Protein AF-D3HTL8-F1 (afdb_monomer)

Foldseek 3Di:
DDDDDDDDDDDDDDDDDPDPDPPPPDPPQDDCDLVNLVVLLVVLVVCVVVPHDLVVSLVSLVVSLVVNCVNRVPDDSLRSLVSSLVPDPDVVSSVSSVVSNVVVVVVVVPPPPPPPDPPDDDDD

Radius of gyration: 24.04 Å; Cα contacts (8 Å, |Δi|>4): 68; chains: 1; bounding box: 56×76×49 Å

Nearest PDB structures (foldseek):
  5a1v-assembly1_K  TM=4.345E-01  e=2.046E+00  Mus musculus
  3mkr-assembly1_B  TM=4.147E-01  e=2.046E+00  Bos taurus
  5l0w-assembly1_B  TM=4.278E-01  e=2.046E+00  Thermochaetoides thermophila
  6u3v-assembly1_B  TM=4.317E-01  e=2.834E+00  Homo sapiens

pLDDT: mean 74.45, std 19.29, range [37.16, 95.94]

Sequence (124 aa):
MILVCYLTKLGGGNNNSIKPNQEYPEPITIVPHPRTIRKAREQVRLMVIDGFSIPRIRSYLTAWSRWWVRTSQVWSHQTLLIQFIRSCYDPQIAGIGAEILLINLRRMDQPAGMMAQPDWQESV

Solvent-accessible surface area (backbone atoms only — not comparable to full-atom values): 8066 Å² total; per-residue (Å²): 137,83,89,81,88,82,90,82,82,91,73,93,80,92,73,96,68,90,73,81,75,86,71,71,79,73,79,80,68,53,71,84,49,72,69,54,51,52,50,55,51,50,52,52,52,49,39,55,74,73,63,55,53,68,70,59,55,50,49,50,54,51,51,53,42,52,50,48,28,69,66,23,73,77,52,52,64,60,60,5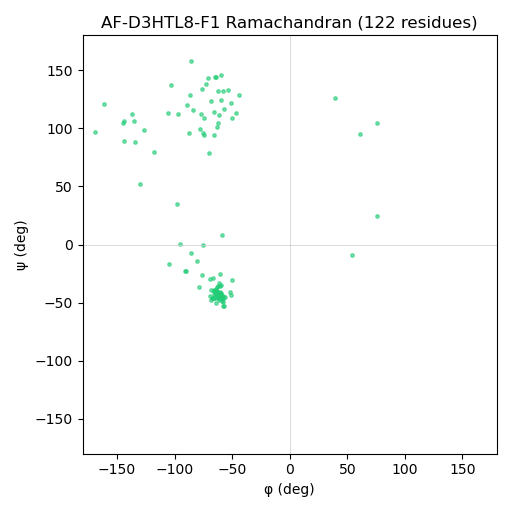5,37,52,53,44,31,74,70,45,90,49,67,69,64,24,46,57,39,49,55,54,46,53,54,55,52,56,60,68,69,51,69,92,73,85,76,72,74,85,85,79,79,84,83,134

Organism: Legionella longbeachae serogroup 1 (strain NSW150) (NCBI:txid661367)

Mean predicted aligned error: 15.04 Å

Structure (mmCIF, N/CA/C/O backbone):
data_AF-D3HTL8-F1
#
_entry.id   AF-D3HTL8-F1
#
loop_
_atom_site.group_PDB
_atom_site.id
_atom_site.type_symbol
_atom_site.label_atom_id
_atom_site.label_alt_id
_atom_site.label_comp_id
_atom_site.label_asym_id
_atom_site.label_entity_id
_atom_site.label_seq_id
_atom_site.pdbx_PDB_ins_code
_atom_site.Cartn_x
_atom_site.Cartn_y
_atom_site.Cartn_z
_atom_site.occupancy
_atom_site.B_iso_or_equiv
_atom_site.auth_seq_id
_atom_site.auth_comp_id
_atom_site.auth_asym_id
_atom_site.auth_atom_id
_atom_site.pdbx_PDB_model_num
ATOM 1 N N . MET A 1 1 ? 20.490 -22.328 7.523 1.00 37.16 1 MET A N 1
ATOM 2 C CA . MET A 1 1 ? 21.945 -22.382 7.759 1.00 37.16 1 MET A CA 1
ATOM 3 C C . MET A 1 1 ? 22.638 -22.686 6.441 1.00 37.16 1 MET A C 1
ATOM 5 O O . MET A 1 1 ? 22.237 -23.631 5.783 1.00 37.16 1 MET A O 1
ATOM 9 N N . ILE A 1 2 ? 23.643 -21.863 6.127 1.00 39.91 2 ILE A N 1
ATOM 10 C CA . ILE A 1 2 ? 24.789 -22.095 5.230 1.00 39.91 2 ILE A CA 1
ATOM 11 C C . ILE A 1 2 ? 24.535 -22.059 3.707 1.00 39.91 2 ILE A C 1
ATOM 13 O O . ILE A 1 2 ? 24.037 -22.987 3.081 1.00 39.91 2 ILE A O 1
ATOM 17 N N . LEU A 1 3 ? 24.987 -20.934 3.148 1.00 43.19 3 LEU A N 1
ATOM 18 C CA . LEU A 1 3 ? 25.491 -20.719 1.794 1.00 43.19 3 LEU A CA 1
ATOM 19 C C . LEU A 1 3 ? 26.693 -21.640 1.518 1.00 43.19 3 LEU A C 1
ATOM 21 O O . LEU A 1 3 ? 27.636 -21.620 2.305 1.00 43.19 3 LEU A O 1
ATOM 25 N N . VAL A 1 4 ? 26.721 -22.344 0.380 1.00 46.25 4 VAL A N 1
ATOM 26 C CA . VAL A 1 4 ? 27.982 -22.832 -0.208 1.00 46.25 4 VAL A CA 1
ATOM 27 C C . VAL A 1 4 ? 27.978 -22.599 -1.717 1.00 46.25 4 VAL A C 1
ATOM 29 O O . VAL A 1 4 ? 27.207 -23.196 -2.465 1.00 46.25 4 VAL A O 1
ATOM 32 N N . CYS A 1 5 ? 28.857 -21.693 -2.135 1.00 49.38 5 CYS A N 1
ATOM 33 C CA . CYS A 1 5 ? 29.264 -21.458 -3.512 1.00 49.38 5 CYS A CA 1
ATOM 34 C C . CYS A 1 5 ? 30.164 -22.598 -4.002 1.00 49.38 5 CYS A C 1
ATOM 36 O O . CYS A 1 5 ? 31.119 -22.935 -3.310 1.00 49.38 5 CYS A O 1
ATOM 38 N N . TYR A 1 6 ? 29.972 -23.060 -5.239 1.00 44.00 6 TYR A N 1
ATOM 39 C CA . TYR A 1 6 ? 31.067 -23.637 -6.026 1.00 44.00 6 TYR A CA 1
ATOM 40 C C . TYR A 1 6 ? 31.044 -23.093 -7.456 1.00 44.00 6 TYR A C 1
ATOM 42 O O . TYR A 1 6 ? 30.441 -23.652 -8.369 1.00 44.00 6 TYR A O 1
ATOM 50 N N . LEU A 1 7 ? 31.737 -21.966 -7.623 1.00 49.97 7 LEU A N 1
ATOM 51 C CA . LEU A 1 7 ? 32.391 -21.597 -8.872 1.00 49.97 7 LEU A CA 1
ATOM 52 C C . LEU A 1 7 ? 33.644 -22.468 -9.007 1.00 49.97 7 LEU A C 1
ATOM 54 O O . LEU A 1 7 ? 34.604 -22.224 -8.285 1.00 49.97 7 LEU A O 1
ATOM 58 N N . THR A 1 8 ? 33.645 -23.425 -9.936 1.00 44.97 8 THR A N 1
ATOM 59 C CA . THR A 1 8 ? 34.868 -23.909 -10.606 1.00 44.97 8 THR A CA 1
ATOM 60 C C . THR A 1 8 ? 34.524 -24.806 -11.798 1.00 44.97 8 THR A C 1
ATOM 62 O O . THR A 1 8 ? 34.361 -26.016 -11.684 1.00 44.97 8 THR A O 1
ATOM 65 N N . LYS A 1 9 ? 34.517 -24.221 -12.998 1.00 46.16 9 LYS A N 1
ATOM 66 C CA . LYS A 1 9 ? 35.141 -24.875 -14.152 1.00 46.16 9 LYS A CA 1
ATOM 67 C C . LYS A 1 9 ? 36.118 -23.892 -14.780 1.00 46.16 9 LYS A C 1
ATOM 69 O O . LYS A 1 9 ? 35.736 -22.990 -15.515 1.00 46.16 9 LYS A O 1
ATOM 74 N N . LEU A 1 10 ? 37.386 -24.082 -14.425 1.00 49.78 10 LEU A N 1
ATOM 75 C CA . LEU A 1 10 ? 38.531 -23.609 -15.188 1.00 49.78 10 LEU A CA 1
ATOM 76 C C . LEU A 1 10 ? 38.529 -24.368 -16.519 1.00 49.78 10 LEU A C 1
ATOM 78 O O . LEU A 1 10 ? 38.688 -25.585 -16.542 1.00 49.78 10 LEU A O 1
ATOM 82 N N . GLY A 1 11 ? 38.312 -23.647 -17.610 1.00 42.62 11 GLY A N 1
ATOM 83 C CA . GLY A 1 11 ? 38.469 -24.149 -18.968 1.00 42.62 11 GLY A CA 1
ATOM 84 C C . GLY A 1 11 ? 39.015 -23.023 -19.827 1.00 42.62 11 GLY A C 1
ATOM 85 O O . GLY A 1 11 ? 38.247 -22.228 -20.358 1.00 42.62 11 GLY A O 1
ATOM 86 N N . GLY A 1 12 ? 40.342 -22.916 -19.892 1.00 49.47 12 GLY A N 1
ATOM 87 C CA . GLY A 1 12 ? 41.023 -22.021 -20.818 1.00 49.47 12 GLY A CA 1
ATOM 88 C C . GLY A 1 12 ? 40.840 -22.517 -22.250 1.00 49.47 12 GLY A C 1
ATOM 89 O O . GLY A 1 12 ? 41.179 -23.656 -22.557 1.00 49.47 12 GLY A O 1
ATOM 90 N N . GLY A 1 13 ? 40.298 -21.654 -23.104 1.00 37.44 13 GLY A N 1
ATOM 91 C CA . GLY A 1 13 ? 40.198 -21.841 -24.546 1.00 37.44 13 GLY A CA 1
ATOM 92 C C . GLY A 1 13 ? 40.373 -20.484 -25.211 1.00 37.44 13 GLY A C 1
ATOM 93 O O . GLY A 1 13 ? 39.512 -19.614 -25.113 1.00 37.44 13 GLY A O 1
ATOM 94 N N . ASN A 1 14 ? 41.544 -20.282 -25.794 1.00 46.66 14 ASN A N 1
ATOM 95 C CA . ASN A 1 14 ? 41.971 -19.100 -26.515 1.00 46.66 14 ASN A CA 1
ATOM 96 C C . ASN A 1 14 ? 41.765 -19.312 -28.014 1.00 46.66 14 ASN A C 1
ATOM 98 O O . ASN A 1 14 ? 42.475 -20.086 -28.649 1.00 46.66 14 ASN A O 1
ATOM 102 N N . ASN A 1 15 ? 40.836 -18.562 -28.596 1.00 44.44 15 ASN A N 1
ATOM 103 C CA . ASN A 1 15 ? 40.776 -18.340 -30.030 1.00 44.44 15 ASN A CA 1
ATOM 104 C C . ASN A 1 15 ? 39.917 -17.108 -30.311 1.00 44.44 15 ASN A C 1
ATOM 106 O O . ASN A 1 15 ? 38.744 -17.036 -29.949 1.00 44.44 15 ASN A O 1
ATOM 110 N N . ASN A 1 16 ? 40.552 -16.133 -30.961 1.00 50.06 16 ASN A N 1
ATOM 111 C CA . ASN A 1 16 ? 39.930 -14.948 -31.526 1.00 50.06 16 ASN A CA 1
ATOM 112 C C . ASN A 1 16 ? 38.685 -15.343 -32.325 1.00 50.06 16 ASN A C 1
ATOM 114 O O . ASN A 1 16 ? 38.782 -15.964 -33.380 1.00 50.06 16 ASN A O 1
ATOM 118 N N . SER A 1 17 ? 37.520 -14.937 -31.840 1.00 42.75 17 SER A N 1
ATOM 119 C CA . SER A 1 17 ? 36.319 -14.854 -32.653 1.00 42.75 17 SER A CA 1
ATOM 120 C C . SER A 1 17 ? 35.663 -13.528 -32.315 1.00 42.75 17 SER A C 1
ATOM 122 O O . SER A 1 17 ? 35.148 -13.329 -31.214 1.00 42.75 17 SER A O 1
ATOM 124 N N . ILE A 1 18 ? 35.786 -12.587 -33.250 1.00 49.62 18 ILE A N 1
ATOM 125 C CA . ILE A 1 18 ? 35.005 -11.356 -33.283 1.00 49.62 18 ILE A CA 1
ATOM 126 C C . ILE A 1 18 ? 33.541 -11.779 -33.140 1.00 49.62 18 ILE A C 1
ATOM 128 O O . ILE A 1 18 ? 32.985 -12.394 -34.047 1.00 49.62 18 ILE A O 1
ATOM 132 N N . LYS A 1 19 ? 32.928 -11.493 -31.989 1.00 44.28 19 LYS A N 1
ATOM 133 C CA . LYS A 1 19 ? 31.476 -11.586 -31.842 1.00 44.28 19 LYS A CA 1
ATOM 134 C C . LYS A 1 19 ? 30.885 -10.271 -32.354 1.00 44.28 19 LYS A C 1
ATOM 136 O O . LYS A 1 19 ? 31.186 -9.233 -31.763 1.00 44.28 19 LYS A O 1
ATOM 141 N N . PRO A 1 20 ? 30.092 -10.269 -33.437 1.00 48.97 20 PRO A N 1
ATOM 142 C CA . PRO A 1 20 ? 29.314 -9.096 -33.797 1.00 48.97 20 PRO A CA 1
ATOM 143 C C . PRO A 1 20 ? 28.178 -8.925 -32.778 1.00 48.97 20 PRO A C 1
ATOM 145 O O . PRO A 1 20 ? 27.609 -9.909 -32.312 1.00 48.97 20 PRO A O 1
ATOM 148 N N . ASN A 1 21 ? 27.868 -7.668 -32.461 1.00 43.84 21 ASN A N 1
ATOM 149 C CA . ASN A 1 21 ? 26.789 -7.211 -31.583 1.00 43.84 21 ASN A CA 1
ATOM 150 C C . ASN A 1 21 ? 26.857 -7.677 -30.125 1.00 43.84 21 ASN A C 1
ATOM 152 O O . ASN A 1 21 ? 26.308 -8.699 -29.722 1.00 43.84 21 ASN A O 1
ATOM 156 N N . GLN A 1 22 ? 27.439 -6.813 -29.294 1.00 46.75 22 GLN A N 1
ATOM 157 C CA . GLN A 1 22 ? 27.098 -6.743 -27.881 1.00 46.75 22 GLN A CA 1
ATOM 158 C C . GLN A 1 22 ? 25.681 -6.155 -27.770 1.00 46.75 22 GLN A C 1
ATOM 160 O O . GLN A 1 22 ? 25.494 -4.963 -27.544 1.00 46.75 22 GLN A O 1
ATOM 165 N N . GLU A 1 23 ? 24.685 -6.998 -28.025 1.00 53.88 23 GLU A N 1
ATOM 166 C CA . GLU A 1 23 ? 23.287 -6.738 -27.704 1.00 53.88 23 GLU A CA 1
ATOM 167 C C . GLU A 1 23 ? 23.226 -6.587 -26.179 1.00 53.88 23 GLU A C 1
ATOM 169 O O . GLU A 1 23 ? 23.552 -7.516 -25.432 1.00 53.88 23 GLU A O 1
ATOM 174 N N . TYR A 1 24 ? 22.956 -5.371 -25.699 1.00 59.06 24 TYR A N 1
ATOM 175 C CA . TYR A 1 24 ? 22.747 -5.135 -24.274 1.00 59.06 24 TYR A CA 1
ATOM 176 C C . TYR A 1 24 ? 21.662 -6.110 -23.803 1.00 59.06 24 TYR A C 1
ATOM 178 O O . TYR A 1 24 ? 20.648 -6.226 -24.491 1.00 59.06 24 TYR A O 1
ATOM 186 N N . PRO A 1 25 ? 21.841 -6.831 -22.679 1.00 59.47 25 PRO A N 1
ATOM 187 C CA . PRO A 1 25 ? 20.775 -7.679 -22.177 1.00 59.47 25 PRO A CA 1
ATOM 188 C C . PRO A 1 25 ? 19.550 -6.796 -21.956 1.00 59.47 25 PRO A C 1
ATOM 190 O O . PRO A 1 25 ? 19.602 -5.856 -21.158 1.00 59.47 25 PRO A O 1
ATOM 193 N N . GLU A 1 26 ? 18.487 -7.085 -22.707 1.00 62.00 26 GLU A N 1
ATOM 194 C CA . GLU A 1 26 ? 17.184 -6.447 -22.558 1.00 62.00 26 GLU A CA 1
ATOM 195 C C . GLU A 1 26 ? 16.847 -6.364 -21.061 1.00 62.00 26 GLU A C 1
ATOM 197 O O . GLU A 1 26 ? 16.982 -7.373 -20.350 1.00 62.00 26 GLU A O 1
ATOM 202 N N . PRO A 1 27 ? 16.468 -5.182 -20.542 1.00 64.19 27 PRO A N 1
ATOM 203 C CA . PRO A 1 27 ? 16.168 -5.015 -19.131 1.00 64.19 27 PRO A CA 1
ATOM 204 C C . PRO A 1 27 ? 15.167 -6.078 -18.675 1.00 64.19 27 PRO A C 1
ATOM 206 O O . PRO A 1 27 ? 14.056 -6.176 -19.204 1.00 64.19 27 PRO A O 1
ATOM 209 N N . ILE A 1 28 ? 15.555 -6.887 -17.682 1.00 64.69 28 ILE A N 1
ATOM 210 C CA . ILE A 1 28 ? 14.683 -7.926 -17.131 1.00 64.69 28 ILE A CA 1
ATOM 211 C C . ILE A 1 28 ? 13.477 -7.231 -16.500 1.00 64.69 28 ILE A C 1
ATOM 213 O O . ILE A 1 28 ? 13.534 -6.708 -15.386 1.00 64.69 28 ILE A O 1
ATOM 217 N N . THR A 1 29 ? 12.369 -7.234 -17.230 1.00 65.75 29 THR A N 1
ATOM 218 C CA . THR A 1 29 ? 11.109 -6.661 -16.776 1.00 65.75 29 THR A CA 1
ATOM 219 C C . THR A 1 29 ? 10.492 -7.608 -15.752 1.00 65.75 29 THR A C 1
ATOM 221 O O . THR A 1 29 ? 9.828 -8.588 -16.093 1.00 65.75 29 THR A O 1
ATOM 224 N N . ILE A 1 30 ? 10.722 -7.340 -14.465 1.00 70.19 30 ILE A N 1
ATOM 225 C CA . ILE A 1 30 ? 10.105 -8.114 -13.384 1.00 70.19 30 ILE A CA 1
ATOM 226 C C . ILE A 1 30 ? 8.658 -7.646 -13.231 1.00 70.19 30 ILE A C 1
ATOM 228 O O . ILE A 1 30 ? 8.370 -6.632 -12.595 1.00 70.19 30 ILE A O 1
ATOM 232 N N . VAL A 1 31 ? 7.726 -8.401 -13.806 1.00 70.25 31 VAL A N 1
ATOM 233 C CA . VAL A 1 31 ? 6.291 -8.138 -13.664 1.00 70.25 31 VAL A CA 1
ATOM 234 C C . VAL A 1 31 ? 5.820 -8.589 -12.272 1.00 70.25 31 VAL A C 1
ATOM 236 O O . VAL A 1 31 ? 6.148 -9.702 -11.847 1.00 70.25 31 VAL A O 1
ATOM 239 N N . PRO A 1 32 ? 5.025 -7.782 -11.540 1.00 68.94 32 PRO A N 1
ATOM 240 C CA . PRO A 1 32 ? 4.423 -8.214 -10.288 1.00 68.94 32 PRO A CA 1
ATOM 241 C C . PRO A 1 32 ? 3.485 -9.395 -10.553 1.00 68.94 32 PRO A C 1
ATOM 243 O O . PRO A 1 32 ? 2.373 -9.244 -11.055 1.00 68.94 32 PRO A O 1
ATOM 246 N N . HIS A 1 33 ? 3.936 -10.595 -10.198 1.00 80.50 33 HIS A N 1
ATOM 247 C CA . HIS A 1 33 ? 3.115 -11.797 -10.270 1.00 80.50 33 HIS A CA 1
ATOM 248 C C . HIS A 1 33 ? 1.870 -11.631 -9.370 1.00 80.50 33 HIS A C 1
ATOM 250 O O . HIS A 1 33 ? 1.994 -11.068 -8.278 1.00 80.50 33 HIS A O 1
ATOM 256 N N . PRO A 1 34 ? 0.686 -12.179 -9.713 1.00 80.19 34 PRO A N 1
ATOM 257 C CA . PRO A 1 34 ? -0.520 -12.091 -8.871 1.00 80.19 34 PRO A CA 1
ATOM 258 C C . PRO A 1 34 ? -0.299 -12.492 -7.401 1.00 80.19 34 PRO A C 1
ATOM 260 O O . PRO A 1 34 ? -0.909 -11.958 -6.473 1.00 80.19 34 PRO A O 1
ATOM 263 N N . ARG A 1 35 ? 0.650 -13.407 -7.171 1.00 84.69 35 ARG A N 1
ATOM 264 C CA . ARG A 1 35 ? 1.088 -13.842 -5.834 1.00 84.69 35 ARG A CA 1
ATOM 265 C C . ARG A 1 35 ? 1.683 -12.706 -4.992 1.00 84.69 35 ARG A C 1
ATOM 267 O O . ARG A 1 35 ? 1.498 -12.705 -3.780 1.00 84.69 35 ARG A O 1
ATOM 274 N N . THR A 1 36 ? 2.354 -11.740 -5.609 1.00 88.75 36 THR A N 1
ATOM 275 C CA . THR A 1 36 ? 2.869 -10.537 -4.946 1.00 88.75 36 THR A CA 1
ATOM 276 C C . THR A 1 36 ? 1.735 -9.680 -4.404 1.00 88.75 36 THR A C 1
ATOM 278 O O . THR A 1 36 ? 1.756 -9.301 -3.234 1.00 88.75 36 THR A O 1
ATOM 281 N N . ILE A 1 37 ? 0.736 -9.392 -5.239 1.00 90.38 37 ILE A N 1
ATOM 282 C CA . ILE A 1 37 ? -0.408 -8.559 -4.854 1.00 90.38 37 ILE A CA 1
ATOM 283 C C . ILE A 1 37 ? -1.195 -9.252 -3.738 1.00 90.38 37 ILE A C 1
ATOM 285 O O . ILE A 1 37 ? -1.543 -8.628 -2.737 1.00 90.38 37 ILE A O 1
ATOM 289 N N . ARG A 1 38 ? -1.369 -10.577 -3.843 1.00 90.38 38 ARG A N 1
ATOM 290 C CA . ARG A 1 38 ? -1.956 -11.395 -2.776 1.00 90.38 38 ARG A CA 1
ATOM 291 C C . ARG A 1 38 ? -1.200 -11.266 -1.451 1.00 90.38 38 ARG A C 1
ATOM 293 O O . ARG A 1 38 ? -1.847 -11.111 -0.423 1.00 90.38 38 ARG A O 1
ATOM 300 N N . LYS A 1 39 ? 0.138 -11.317 -1.459 1.00 92.44 39 LYS A N 1
ATOM 301 C CA . LYS A 1 39 ? 0.947 -11.150 -0.238 1.00 92.44 39 LYS A CA 1
ATOM 302 C C . LYS A 1 39 ? 0.789 -9.760 0.378 1.00 92.44 39 LYS A C 1
ATOM 304 O O . LYS A 1 39 ? 0.655 -9.658 1.590 1.00 92.44 39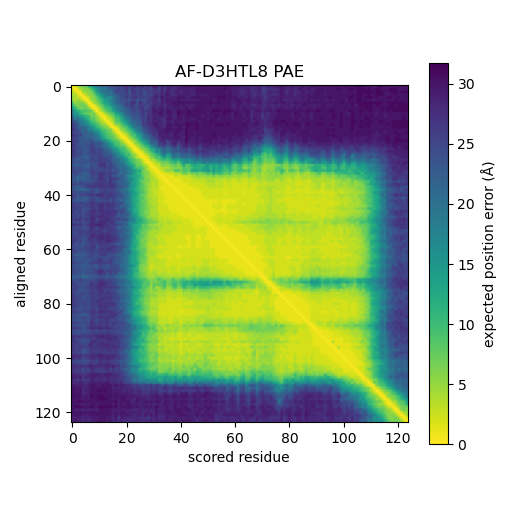 LYS A O 1
ATOM 309 N N . ALA A 1 40 ? 0.777 -8.710 -0.443 1.00 93.06 40 ALA A N 1
ATOM 310 C CA . ALA A 1 40 ? 0.572 -7.344 0.038 1.00 93.06 40 ALA A CA 1
ATOM 311 C C . ALA A 1 40 ? -0.798 -7.183 0.707 1.00 93.06 40 ALA A C 1
ATOM 313 O O . ALA A 1 40 ? -0.905 -6.591 1.777 1.00 93.06 40 ALA A O 1
ATOM 314 N N . ARG A 1 41 ? -1.843 -7.763 0.106 1.00 93.50 41 ARG A N 1
ATOM 315 C CA . ARG A 1 41 ? -3.189 -7.769 0.684 1.00 93.50 41 ARG A CA 1
ATOM 316 C C . ARG A 1 41 ? -3.233 -8.507 2.015 1.00 93.50 41 ARG A C 1
ATOM 318 O O . ARG A 1 41 ? -3.805 -7.983 2.962 1.00 93.50 41 ARG A O 1
ATOM 325 N N . GLU A 1 42 ? -2.628 -9.690 2.088 1.00 94.31 42 GLU A N 1
ATOM 326 C CA . GLU A 1 42 ? -2.577 -10.460 3.333 1.00 94.31 42 GLU A CA 1
ATOM 327 C C . GLU A 1 42 ? -1.871 -9.674 4.440 1.00 94.31 42 GLU A C 1
ATOM 329 O O . GLU A 1 42 ? -2.366 -9.602 5.557 1.00 94.31 42 GLU A O 1
ATOM 334 N N . GLN A 1 43 ? -0.774 -8.993 4.108 1.00 95.25 43 GLN A N 1
ATOM 335 C CA . GLN A 1 43 ? -0.077 -8.147 5.068 1.00 95.25 43 GLN A CA 1
ATOM 336 C C . GLN A 1 43 ? -0.959 -7.004 5.577 1.00 95.25 43 GLN A C 1
ATOM 338 O O . GLN A 1 43 ? -0.989 -6.748 6.776 1.00 95.25 43 GLN A O 1
ATOM 343 N N . VAL A 1 44 ? -1.698 -6.326 4.693 1.00 94.06 44 VAL A N 1
ATOM 344 C CA . VAL A 1 44 ? -2.630 -5.268 5.114 1.00 94.06 44 VAL A CA 1
ATOM 345 C C . VAL A 1 44 ? -3.751 -5.835 5.978 1.00 94.06 44 VAL A C 1
ATOM 347 O O . VAL A 1 44 ? -4.088 -5.233 6.991 1.00 94.06 44 VAL A O 1
ATOM 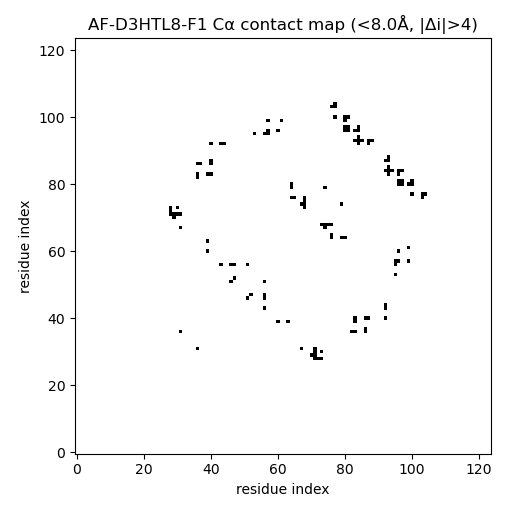350 N N . ARG A 1 45 ? -4.291 -7.004 5.624 1.00 93.00 45 ARG A N 1
ATOM 351 C CA . ARG A 1 45 ? -5.299 -7.697 6.432 1.00 93.00 45 ARG A CA 1
ATOM 352 C C . ARG A 1 45 ? -4.777 -7.980 7.841 1.00 93.00 45 ARG A C 1
ATOM 354 O O . ARG A 1 45 ? -5.476 -7.676 8.800 1.00 93.00 45 ARG A O 1
ATOM 361 N N . LEU A 1 46 ? -3.555 -8.498 7.969 1.00 95.31 46 LEU A N 1
ATOM 362 C CA . LEU A 1 46 ? -2.918 -8.723 9.270 1.00 95.31 46 LEU A CA 1
ATOM 363 C C . LEU A 1 46 ? -2.737 -7.413 10.042 1.00 95.31 46 LEU A C 1
ATOM 365 O O . LEU A 1 46 ? -3.113 -7.345 11.200 1.00 95.31 46 LEU A O 1
ATOM 369 N N . MET A 1 47 ? -2.283 -6.339 9.390 1.00 95.94 47 MET A N 1
ATOM 370 C CA . MET A 1 47 ? -2.168 -5.029 10.041 1.00 95.94 47 MET A CA 1
ATOM 371 C C . MET A 1 47 ? -3.516 -4.497 10.554 1.00 95.94 47 MET A C 1
ATOM 373 O O . MET A 1 47 ? -3.555 -3.850 11.595 1.00 95.94 47 MET A O 1
ATOM 377 N N . VAL A 1 48 ? -4.618 -4.752 9.843 1.00 92.12 48 VAL A N 1
ATOM 378 C CA . VAL A 1 48 ? -5.964 -4.391 10.317 1.00 92.12 48 VAL A CA 1
ATOM 379 C C . VAL A 1 48 ? -6.353 -5.232 11.535 1.00 92.12 48 VAL A C 1
ATOM 381 O O . VAL A 1 48 ? -6.815 -4.668 12.523 1.00 92.12 48 VAL A O 1
ATOM 384 N N . ILE A 1 49 ? -6.134 -6.551 11.488 1.00 93.19 49 ILE A N 1
ATOM 385 C CA . ILE A 1 49 ? -6.434 -7.477 12.598 1.00 93.19 49 ILE A CA 1
ATOM 386 C C . ILE A 1 49 ? -5.626 -7.119 13.852 1.00 93.19 49 ILE A C 1
ATOM 388 O O . ILE A 1 49 ? -6.178 -7.074 14.946 1.00 93.19 49 ILE A O 1
ATOM 392 N N . ASP A 1 50 ? -4.347 -6.796 13.680 1.00 95.88 50 ASP A N 1
ATOM 393 C CA . ASP A 1 50 ? -3.429 -6.416 14.756 1.00 95.88 50 ASP A CA 1
ATOM 394 C C . ASP A 1 50 ? -3.679 -4.983 15.280 1.00 95.88 50 ASP A C 1
ATOM 396 O O . ASP A 1 50 ? -2.981 -4.514 16.178 1.00 95.88 50 ASP A O 1
ATOM 400 N N . GLY A 1 51 ? -4.656 -4.257 14.721 1.00 93.62 51 GLY A N 1
ATOM 401 C CA . GLY A 1 51 ? -5.065 -2.936 15.203 1.00 93.62 51 GLY A CA 1
ATOM 402 C C . GLY A 1 51 ? -4.115 -1.794 14.832 1.00 93.62 51 GLY A C 1
ATOM 403 O O . GLY A 1 51 ? -4.085 -0.764 15.509 1.00 93.62 51 GLY A O 1
ATOM 404 N N . PHE A 1 52 ? -3.328 -1.932 13.762 1.00 94.44 52 PHE A N 1
ATOM 405 C CA . PHE A 1 52 ? -2.475 -0.842 13.296 1.00 94.44 52 PHE A CA 1
ATOM 406 C C . PHE A 1 52 ? -3.309 0.359 12.839 1.00 94.44 52 PHE A C 1
ATOM 408 O O . PHE A 1 52 ? -4.351 0.233 12.196 1.00 94.44 52 PHE A O 1
ATOM 415 N N . SER A 1 53 ? -2.794 1.562 13.097 1.00 94.44 53 SER A N 1
ATOM 416 C CA . SER A 1 53 ? -3.456 2.791 12.669 1.00 94.44 53 SER A CA 1
ATOM 417 C C . SER A 1 53 ? -3.504 2.918 11.139 1.00 94.44 53 SER A C 1
ATOM 419 O O . SER A 1 53 ? -2.549 2.580 10.430 1.00 94.44 53 SER A O 1
ATOM 421 N N . ILE A 1 54 ? -4.597 3.482 10.615 1.00 90.25 54 ILE A N 1
ATOM 422 C CA . ILE A 1 54 ? -4.790 3.711 9.171 1.00 90.25 54 ILE A CA 1
ATOM 423 C C . ILE A 1 54 ? -3.602 4.446 8.516 1.00 90.25 54 ILE A C 1
ATOM 425 O O . ILE A 1 54 ? -3.149 4.000 7.457 1.00 90.25 54 ILE A O 1
ATOM 429 N N . PRO A 1 55 ? -3.005 5.503 9.115 1.00 92.94 55 PRO A N 1
ATOM 430 C CA . PRO A 1 55 ? -1.822 6.151 8.543 1.00 92.94 55 PRO A CA 1
ATOM 431 C C . PRO A 1 55 ? -0.624 5.207 8.379 1.00 92.94 55 PRO A C 1
ATOM 433 O O . PRO A 1 55 ? 0.122 5.316 7.403 1.00 92.94 55 PRO A O 1
ATOM 436 N N . ARG A 1 56 ? -0.440 4.249 9.298 1.00 93.62 56 ARG A N 1
ATOM 437 C CA . ARG A 1 56 ? 0.638 3.257 9.215 1.00 93.62 56 ARG A CA 1
ATOM 438 C C . ARG A 1 56 ? 0.405 2.285 8.061 1.00 93.62 56 ARG A C 1
ATOM 440 O O . ARG A 1 56 ? 1.333 2.032 7.294 1.00 93.62 56 ARG A O 1
ATOM 447 N N . ILE A 1 57 ? -0.823 1.792 7.904 1.00 92.50 57 ILE A N 1
ATOM 448 C CA . ILE A 1 57 ? -1.212 0.917 6.786 1.00 92.50 57 ILE A CA 1
ATOM 449 C C . ILE A 1 57 ? -1.020 1.649 5.451 1.00 92.50 57 ILE A C 1
ATOM 451 O O . ILE A 1 57 ? -0.449 1.106 4.502 1.00 92.50 57 ILE A O 1
ATOM 455 N N . ARG A 1 58 ? -1.407 2.928 5.396 1.00 91.94 58 AR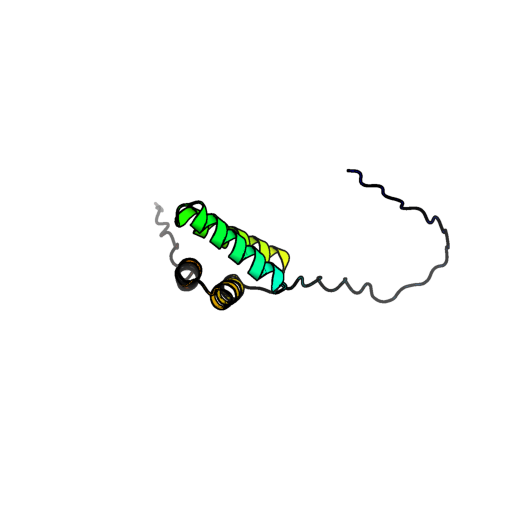G A N 1
ATOM 456 C CA . ARG A 1 58 ? -1.211 3.789 4.226 1.00 91.94 58 ARG A CA 1
ATOM 457 C C . ARG A 1 58 ? 0.264 3.941 3.859 1.00 91.94 58 ARG A C 1
ATOM 459 O O . ARG A 1 58 ? 0.635 3.842 2.686 1.00 91.94 58 ARG A O 1
ATOM 466 N N . SER A 1 59 ? 1.109 4.164 4.864 1.00 94.06 59 SER A N 1
ATOM 467 C CA . SER A 1 59 ? 2.559 4.264 4.693 1.00 94.06 59 SER A CA 1
ATOM 468 C C . SER A 1 59 ? 3.150 2.961 4.146 1.00 94.06 59 SER A C 1
ATOM 470 O O . SER A 1 59 ? 3.908 2.999 3.175 1.00 94.06 59 SER A O 1
ATOM 472 N N . TYR A 1 60 ? 2.724 1.808 4.677 1.00 95.19 60 TYR A N 1
ATOM 473 C CA . TYR A 1 60 ? 3.122 0.492 4.170 1.00 95.19 60 TYR A CA 1
ATOM 474 C C . TYR A 1 60 ? 2.781 0.323 2.682 1.00 95.19 60 TYR A C 1
ATOM 476 O O . TYR A 1 60 ? 3.669 0.035 1.880 1.00 95.19 60 TYR A O 1
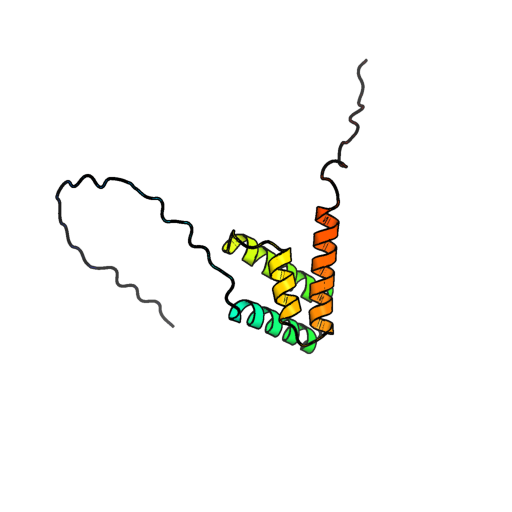ATOM 484 N N . LEU A 1 61 ? 1.526 0.564 2.287 1.00 92.12 61 LEU A N 1
ATOM 485 C CA . LEU A 1 61 ? 1.091 0.422 0.890 1.00 92.12 61 LEU A CA 1
ATOM 486 C C . LEU A 1 61 ? 1.809 1.394 -0.054 1.00 92.12 61 LEU A C 1
ATOM 488 O O . LEU A 1 61 ? 2.163 1.046 -1.185 1.00 92.12 61 LEU A O 1
ATOM 492 N N . THR A 1 62 ? 2.077 2.609 0.417 1.00 91.62 62 THR A N 1
ATOM 493 C CA . THR A 1 62 ? 2.841 3.599 -0.345 1.00 91.62 62 THR A CA 1
ATOM 494 C C . THR A 1 62 ? 4.283 3.134 -0.550 1.00 91.62 62 THR A C 1
ATOM 496 O O . THR A 1 62 ? 4.787 3.184 -1.670 1.00 91.62 62 THR A O 1
ATOM 499 N N . ALA A 1 63 ? 4.952 2.642 0.495 1.00 92.88 63 ALA A N 1
ATOM 500 C CA . ALA A 1 63 ? 6.311 2.116 0.394 1.00 92.88 63 ALA A CA 1
ATOM 501 C C . ALA A 1 63 ? 6.376 0.874 -0.508 1.00 92.88 63 ALA A C 1
ATOM 503 O O . ALA A 1 63 ? 7.243 0.793 -1.377 1.00 92.88 63 ALA A O 1
ATOM 504 N N . TRP A 1 64 ? 5.419 -0.043 -0.356 1.00 93.25 64 TRP A N 1
ATOM 505 C CA . TRP A 1 64 ? 5.294 -1.237 -1.187 1.00 93.25 64 TRP A CA 1
ATOM 506 C C . TRP A 1 64 ? 5.141 -0.884 -2.670 1.00 93.25 64 TRP A C 1
ATOM 508 O O . TRP A 1 64 ? 5.888 -1.395 -3.503 1.00 93.25 64 TRP A O 1
ATOM 518 N N . SER A 1 65 ? 4.232 0.039 -3.007 1.00 90.31 65 SER A N 1
ATOM 519 C CA . SER A 1 65 ? 4.055 0.466 -4.400 1.00 90.31 65 SER A CA 1
ATOM 520 C C . SER A 1 65 ? 5.299 1.178 -4.940 1.00 90.31 65 SER A C 1
ATOM 522 O O . SER A 1 65 ? 5.714 0.890 -6.057 1.00 90.31 65 SER A O 1
ATOM 524 N N . ARG A 1 66 ? 5.956 2.040 -4.146 1.00 90.00 66 ARG A N 1
ATOM 525 C CA . ARG A 1 66 ? 7.200 2.734 -4.551 1.00 90.00 66 ARG A CA 1
ATOM 526 C C . ARG A 1 66 ? 8.316 1.756 -4.858 1.00 90.00 66 ARG A C 1
ATOM 528 O O . ARG A 1 66 ? 9.041 1.941 -5.830 1.00 90.00 66 ARG A O 1
ATOM 535 N N . TRP A 1 67 ? 8.454 0.733 -4.025 1.00 90.69 67 TRP A N 1
ATOM 536 C CA . TRP A 1 67 ? 9.440 -0.310 -4.239 1.00 90.69 67 TRP A CA 1
ATOM 537 C C . TRP A 1 67 ? 9.177 -1.042 -5.562 1.00 90.69 67 TRP A C 1
ATOM 539 O O . TRP A 1 67 ? 10.075 -1.126 -6.392 1.00 90.69 67 TRP A O 1
ATOM 549 N N . TRP A 1 68 ? 7.931 -1.446 -5.828 1.00 88.19 68 TRP A N 1
ATOM 550 C CA . TRP A 1 68 ? 7.575 -2.132 -7.076 1.00 88.19 68 TRP A CA 1
ATOM 551 C C . TRP A 1 68 ? 7.758 -1.291 -8.338 1.00 88.19 68 TRP A C 1
ATOM 553 O O . TRP A 1 68 ? 8.230 -1.815 -9.347 1.00 88.19 68 TRP A O 1
ATOM 563 N N . VAL A 1 69 ? 7.425 -0.000 -8.294 1.00 87.00 69 VAL A N 1
ATOM 564 C CA . VAL A 1 69 ? 7.672 0.919 -9.417 1.00 87.00 69 VAL A CA 1
ATOM 565 C C . VAL A 1 69 ? 9.170 0.977 -9.733 1.00 87.00 69 VAL A C 1
ATOM 567 O O . VAL A 1 69 ? 9.560 0.829 -10.887 1.00 87.00 69 VAL A O 1
ATOM 570 N N . ARG A 1 70 ? 10.023 1.104 -8.707 1.00 85.62 70 ARG A N 1
ATOM 571 C CA . ARG A 1 70 ? 11.485 1.142 -8.884 1.00 85.62 70 ARG A CA 1
ATOM 572 C C . ARG A 1 70 ? 12.058 -0.172 -9.413 1.00 85.62 70 ARG A C 1
ATOM 574 O O . ARG A 1 70 ? 12.964 -0.141 -10.235 1.00 85.62 70 ARG A O 1
ATOM 581 N N . THR A 1 71 ? 11.555 -1.307 -8.934 1.00 82.94 71 THR A N 1
ATOM 582 C CA . THR A 1 71 ? 12.092 -2.629 -9.286 1.00 82.94 71 THR A CA 1
ATOM 583 C C . THR A 1 71 ? 11.625 -3.119 -10.654 1.00 82.94 71 THR A C 1
ATOM 585 O O . THR A 1 71 ? 12.396 -3.767 -11.349 1.00 82.94 71 THR A O 1
ATOM 588 N N . SER A 1 72 ? 10.380 -2.837 -11.045 1.00 79.06 72 SER A N 1
ATOM 589 C CA . SER A 1 72 ? 9.818 -3.349 -12.303 1.00 79.06 72 SER A CA 1
ATOM 590 C C . SER A 1 72 ? 10.029 -2.427 -13.502 1.00 79.06 72 SER A C 1
ATOM 592 O O . SER A 1 72 ? 9.943 -2.913 -14.623 1.00 79.06 72 SER A O 1
ATOM 594 N N . GLN A 1 73 ? 10.241 -1.119 -13.281 1.00 72.31 73 GLN A N 1
ATOM 595 C CA . GLN A 1 73 ? 10.358 -0.035 -14.281 1.00 72.31 73 GLN A CA 1
ATOM 596 C C . GLN A 1 73 ? 9.202 0.106 -15.297 1.00 72.31 73 GLN A C 1
ATOM 598 O O . GLN A 1 73 ? 9.120 1.113 -15.991 1.00 72.31 73 GLN A O 1
ATOM 603 N N . VAL A 1 74 ? 8.272 -0.847 -15.345 1.00 74.62 74 VAL A N 1
ATOM 604 C CA . VAL A 1 74 ? 7.167 -0.913 -16.314 1.00 74.62 74 VAL A CA 1
ATOM 605 C C . VAL A 1 74 ? 5.824 -0.528 -15.690 1.00 74.62 74 VAL A C 1
ATOM 607 O O . VAL A 1 74 ? 4.871 -0.200 -16.393 1.00 74.62 74 VAL A O 1
ATOM 610 N N . TRP A 1 75 ? 5.724 -0.526 -14.360 1.00 77.25 75 TRP A N 1
ATOM 611 C CA . TRP A 1 75 ? 4.470 -0.245 -13.665 1.00 77.25 75 TRP A CA 1
ATOM 612 C C . TRP A 1 75 ? 4.434 1.161 -13.084 1.00 77.25 75 TRP A C 1
ATOM 614 O O . TRP A 1 75 ? 5.382 1.607 -12.442 1.00 77.25 75 TRP A O 1
ATOM 624 N N . SER A 1 76 ? 3.287 1.829 -13.233 1.00 83.62 76 SER A N 1
ATOM 625 C CA . SER A 1 76 ? 2.991 3.067 -12.517 1.00 83.62 76 SER A CA 1
ATOM 626 C C . SER A 1 76 ? 2.402 2.773 -11.133 1.00 83.62 76 SER A C 1
ATOM 628 O O . SER A 1 76 ? 1.799 1.721 -10.881 1.00 83.62 76 SER A O 1
ATOM 630 N N . HIS A 1 77 ? 2.522 3.749 -10.232 1.00 86.06 77 HIS A N 1
ATOM 631 C CA . HIS A 1 77 ? 1.878 3.714 -8.917 1.00 86.06 77 HIS A CA 1
ATOM 632 C C . HIS A 1 77 ? 0.377 3.424 -8.996 1.00 86.06 77 HIS A C 1
ATOM 634 O O . HIS A 1 77 ? -0.158 2.674 -8.180 1.00 86.06 77 HIS A O 1
ATOM 640 N N . GLN A 1 78 ? -0.296 4.019 -9.980 1.00 88.12 78 GLN A N 1
ATOM 641 C CA . GLN A 1 78 ? -1.741 3.919 -10.150 1.00 88.12 78 GLN A CA 1
ATOM 642 C C . GLN A 1 78 ? -2.137 2.499 -10.544 1.00 88.12 78 GLN A C 1
ATOM 644 O O . GLN A 1 78 ? -3.011 1.912 -9.912 1.00 88.12 78 GLN A O 1
ATOM 649 N N . THR A 1 79 ? -1.452 1.914 -11.531 1.00 87.81 79 THR A N 1
ATOM 650 C CA . THR A 1 79 ? -1.776 0.573 -12.026 1.00 87.81 79 THR A CA 1
ATOM 651 C C . THR A 1 79 ? -1.598 -0.477 -10.928 1.00 87.81 79 THR A C 1
ATOM 653 O O . THR A 1 79 ? -2.457 -1.342 -10.761 1.00 87.81 79 THR A O 1
ATOM 656 N N . LEU A 1 80 ? -0.542 -0.368 -10.114 1.00 88.88 80 LEU A N 1
ATOM 657 C CA . LEU A 1 80 ? -0.327 -1.256 -8.965 1.00 88.88 80 LEU A CA 1
ATOM 658 C C . LEU A 1 80 ? -1.434 -1.139 -7.913 1.00 88.88 80 LEU A C 1
ATOM 660 O O . LEU A 1 80 ? -1.927 -2.156 -7.426 1.00 88.88 80 LEU A O 1
ATOM 664 N N . LEU A 1 81 ? -1.843 0.086 -7.575 1.00 90.50 81 LEU A N 1
ATOM 665 C CA . LEU A 1 81 ? -2.907 0.319 -6.597 1.00 90.50 81 LEU A CA 1
ATOM 666 C C . LEU A 1 81 ? -4.272 -0.148 -7.116 1.00 90.50 81 LEU A C 1
ATOM 668 O O . LEU A 1 81 ? -5.020 -0.762 -6.364 1.00 90.50 81 LEU A O 1
ATOM 672 N N . ILE A 1 82 ? -4.578 0.051 -8.400 1.00 90.62 82 ILE A N 1
ATOM 673 C CA . ILE A 1 82 ? -5.811 -0.458 -9.020 1.00 90.62 82 ILE A CA 1
ATOM 674 C C . ILE A 1 82 ? -5.854 -1.986 -8.957 1.00 90.62 82 ILE A C 1
ATOM 676 O O . ILE A 1 82 ? -6.875 -2.555 -8.569 1.00 90.62 82 ILE A O 1
ATOM 680 N N . GLN A 1 83 ? -4.755 -2.663 -9.300 1.00 90.19 83 GLN A N 1
ATOM 681 C CA . GLN A 1 83 ? -4.685 -4.123 -9.213 1.00 90.19 83 GLN A CA 1
ATOM 682 C C . GLN A 1 83 ? -4.801 -4.613 -7.766 1.00 90.19 83 GLN A C 1
ATOM 684 O O . GLN A 1 83 ? -5.482 -5.603 -7.501 1.00 90.19 83 GLN A O 1
ATOM 689 N N . PHE A 1 84 ? -4.194 -3.899 -6.813 1.00 90.94 84 PHE A N 1
ATOM 690 C CA . PHE A 1 84 ? -4.372 -4.178 -5.392 1.00 90.94 84 PHE A CA 1
ATOM 691 C C . PHE A 1 84 ? -5.849 -4.093 -4.987 1.00 90.94 84 PHE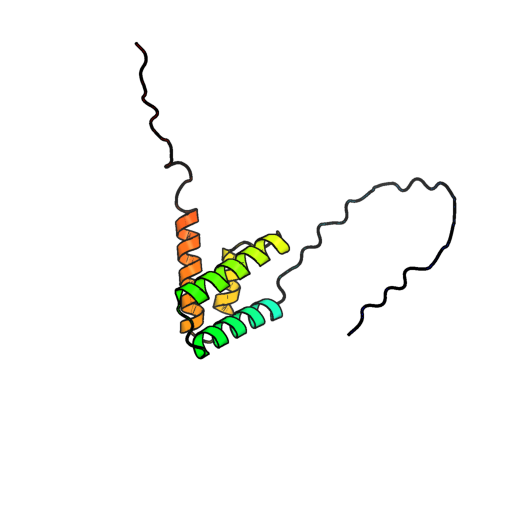 A C 1
ATOM 693 O O . PHE A 1 84 ? -6.379 -5.075 -4.466 1.00 90.94 84 PHE A O 1
ATOM 700 N N . ILE A 1 85 ? -6.527 -2.980 -5.289 1.00 91.62 85 ILE A N 1
ATOM 701 C CA . ILE A 1 85 ? -7.941 -2.745 -4.955 1.00 91.62 85 ILE A CA 1
ATOM 702 C C . ILE A 1 85 ? -8.832 -3.825 -5.575 1.00 91.62 85 ILE A C 1
ATOM 704 O O . ILE A 1 85 ? -9.619 -4.441 -4.865 1.00 91.62 85 ILE A O 1
ATOM 708 N N . ARG A 1 86 ? -8.657 -4.126 -6.869 1.00 90.25 86 ARG A N 1
ATOM 709 C CA . ARG A 1 86 ? -9.417 -5.177 -7.575 1.00 90.25 86 ARG A CA 1
ATOM 710 C C . ARG A 1 86 ? -9.216 -6.571 -6.985 1.00 90.25 86 ARG A C 1
ATOM 712 O O . ARG A 1 86 ? -10.072 -7.432 -7.140 1.00 90.25 86 ARG A O 1
ATOM 719 N N . SER A 1 87 ? -8.085 -6.802 -6.326 1.00 88.38 87 SER A N 1
ATOM 720 C CA . SER A 1 87 ? -7.791 -8.072 -5.665 1.00 88.38 87 SER A CA 1
ATOM 721 C C . SER A 1 87 ? -8.349 -8.169 -4.238 1.00 88.38 87 SER A C 1
ATOM 723 O O . SER A 1 87 ? -8.214 -9.223 -3.610 1.00 88.38 87 SER A O 1
ATOM 725 N N . CYS A 1 88 ? -8.895 -7.083 -3.684 1.00 89.75 88 CYS A N 1
ATOM 726 C CA . CYS A 1 88 ? -9.411 -7.049 -2.321 1.00 89.75 88 CYS A CA 1
ATOM 727 C C . CYS A 1 88 ? -10.864 -7.521 -2.278 1.00 89.75 88 CYS A C 1
ATOM 729 O O . CYS A 1 88 ? -11.710 -6.998 -2.991 1.00 89.75 88 CYS A O 1
ATOM 731 N N . TYR A 1 89 ? -11.150 -8.479 -1.395 1.00 87.12 89 TYR A N 1
ATOM 732 C CA . TYR A 1 89 ? -12.524 -8.881 -1.073 1.00 87.12 89 TYR A CA 1
ATOM 733 C C . TYR A 1 89 ? -13.113 -8.076 0.092 1.00 87.12 89 TYR A C 1
ATOM 735 O O . TYR A 1 89 ? -14.326 -7.983 0.228 1.00 87.12 89 TYR A O 1
ATOM 743 N N . ASP A 1 90 ? -12.250 -7.508 0.935 1.00 87.94 90 ASP A N 1
ATOM 744 C CA . ASP A 1 90 ? -12.640 -6.706 2.088 1.00 87.94 90 ASP A CA 1
ATOM 745 C C . ASP A 1 90 ? -12.773 -5.225 1.673 1.00 87.94 90 ASP A C 1
ATOM 747 O O . ASP A 1 90 ? -11.782 -4.638 1.209 1.00 87.94 90 ASP A O 1
ATOM 751 N N . PRO A 1 91 ? -13.962 -4.609 1.827 1.00 88.00 91 PRO A N 1
ATOM 752 C CA . PRO A 1 91 ? -14.204 -3.229 1.419 1.00 88.00 91 PRO A CA 1
ATOM 753 C C . PRO A 1 91 ? -13.417 -2.212 2.254 1.00 88.00 91 PRO A C 1
ATOM 755 O O . PRO A 1 91 ? -13.040 -1.166 1.726 1.00 88.00 91 PRO A O 1
ATOM 758 N N . GLN A 1 92 ? -13.110 -2.508 3.521 1.00 88.19 92 GLN A N 1
ATOM 759 C CA . GLN A 1 92 ? -12.305 -1.631 4.371 1.00 88.19 92 GLN A CA 1
ATOM 760 C C . GLN A 1 92 ? -10.869 -1.554 3.841 1.00 88.19 92 GLN A C 1
ATOM 762 O O . GLN A 1 92 ? -10.312 -0.468 3.673 1.00 88.19 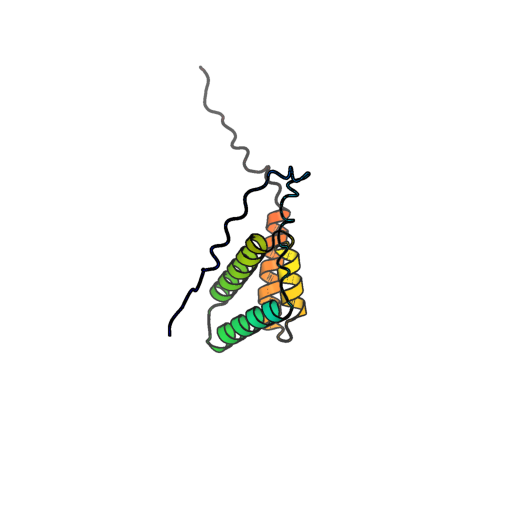92 GLN A O 1
ATOM 767 N N . ILE A 1 93 ? -10.283 -2.706 3.507 1.00 89.56 93 ILE A N 1
ATOM 768 C CA . ILE A 1 93 ? -8.929 -2.789 2.940 1.00 89.56 93 ILE A CA 1
ATOM 769 C C . ILE A 1 93 ? -8.878 -2.135 1.553 1.00 89.56 93 ILE A C 1
ATOM 771 O O . ILE A 1 93 ? -7.941 -1.389 1.248 1.00 89.56 93 ILE A O 1
ATOM 775 N N . ALA A 1 94 ? -9.895 -2.380 0.722 1.00 91.62 94 ALA A N 1
ATOM 776 C CA . ALA A 1 94 ? -10.027 -1.742 -0.584 1.00 91.62 94 ALA A CA 1
ATOM 777 C C . ALA A 1 94 ? -10.120 -0.210 -0.463 1.00 91.62 94 ALA A C 1
ATOM 779 O O . ALA A 1 94 ? -9.468 0.502 -1.229 1.00 91.62 94 ALA A O 1
ATOM 780 N N . GLY A 1 95 ? -10.860 0.292 0.533 1.00 90.19 95 GLY A N 1
ATOM 781 C CA . GLY A 1 95 ? -11.003 1.718 0.828 1.00 90.19 95 GLY A CA 1
ATOM 782 C C . GLY A 1 95 ? -9.668 2.405 1.116 1.00 90.19 95 GLY A C 1
ATOM 783 O O . GLY A 1 95 ? -9.370 3.439 0.521 1.00 90.19 95 GLY A O 1
ATOM 784 N N . ILE A 1 96 ? -8.802 1.785 1.926 1.00 89.50 96 ILE A N 1
ATOM 785 C CA . ILE A 1 96 ? -7.456 2.318 2.208 1.00 89.50 96 ILE A CA 1
ATOM 786 C C . ILE A 1 96 ? -6.633 2.441 0.914 1.00 89.50 96 ILE A C 1
ATOM 788 O O . ILE A 1 96 ? -5.950 3.444 0.697 1.00 89.50 96 ILE A O 1
ATOM 792 N N . GLY A 1 97 ? -6.703 1.438 0.032 1.00 86.31 97 GLY A N 1
ATOM 793 C CA . GLY A 1 97 ? -6.042 1.483 -1.274 1.00 86.31 97 GLY A CA 1
ATOM 794 C C . GLY A 1 97 ? -6.588 2.594 -2.179 1.00 86.31 97 GLY A C 1
ATOM 795 O O . GLY A 1 97 ? -5.812 3.300 -2.829 1.00 86.31 97 GLY A O 1
ATOM 796 N N . ALA A 1 98 ? -7.909 2.781 -2.191 1.00 90.69 98 ALA A N 1
ATOM 797 C CA . ALA A 1 98 ? -8.584 3.806 -2.983 1.00 90.69 98 ALA A CA 1
ATOM 798 C C . ALA A 1 98 ? -8.228 5.231 -2.528 1.00 90.69 98 ALA A C 1
ATOM 800 O O . ALA A 1 98 ? -7.966 6.091 -3.370 1.00 90.69 98 ALA A O 1
ATOM 801 N N . GLU A 1 99 ? -8.126 5.479 -1.219 1.00 90.75 99 GLU A N 1
ATOM 802 C CA . GLU A 1 99 ? -7.676 6.773 -0.687 1.00 90.75 9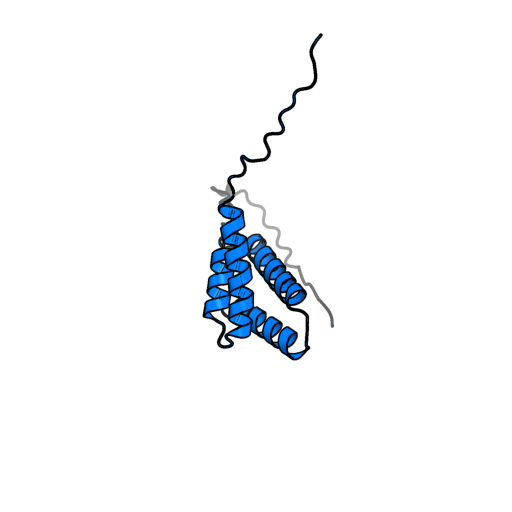9 GLU A CA 1
ATOM 803 C C . GLU A 1 99 ? -6.278 7.148 -1.197 1.00 90.75 99 GLU A C 1
ATOM 805 O O . GLU A 1 99 ? -6.049 8.281 -1.625 1.00 90.75 99 GLU A O 1
ATOM 810 N N . ILE A 1 100 ? -5.340 6.194 -1.197 1.00 88.62 100 ILE A N 1
ATOM 811 C CA . ILE A 1 100 ? -3.978 6.418 -1.707 1.00 88.62 100 ILE A CA 1
ATOM 812 C C . ILE A 1 100 ? -4.016 6.737 -3.201 1.00 88.62 100 ILE A C 1
ATOM 814 O O . ILE A 1 100 ? -3.312 7.640 -3.657 1.00 88.62 100 ILE A O 1
ATOM 818 N N . LEU A 1 101 ? -4.834 6.009 -3.966 1.00 89.25 101 LEU A N 1
ATOM 819 C CA . LEU A 1 101 ? -4.986 6.240 -5.398 1.00 89.25 101 LEU A CA 1
ATOM 820 C C . LEU A 1 101 ? -5.498 7.660 -5.679 1.00 89.25 101 LEU A C 1
ATOM 822 O O . LEU A 1 101 ? -4.915 8.353 -6.510 1.00 89.25 101 LEU A O 1
ATOM 826 N N . LEU A 1 102 ? -6.515 8.123 -4.947 1.00 88.69 102 LEU A N 1
ATOM 827 C CA . LEU A 1 102 ? -7.063 9.476 -5.083 1.00 88.69 102 LEU A CA 1
ATOM 828 C C . LEU A 1 102 ? -6.037 10.561 -4.739 1.00 88.69 102 LEU A C 1
ATOM 830 O O . LEU A 1 102 ? -5.910 11.535 -5.478 1.00 88.69 102 LEU A O 1
ATOM 834 N N . ILE A 1 103 ? -5.275 10.393 -3.653 1.00 87.06 103 ILE A N 1
ATOM 835 C CA . ILE A 1 103 ? -4.207 11.335 -3.278 1.00 87.06 103 ILE A CA 1
ATOM 836 C C . ILE A 1 103 ? -3.147 11.412 -4.382 1.00 87.06 103 ILE A C 1
ATOM 838 O O . ILE A 1 103 ? -2.707 12.502 -4.747 1.00 87.06 103 ILE A O 1
ATOM 842 N N . ASN A 1 104 ? -2.748 10.263 -4.933 1.00 84.06 104 ASN A N 1
ATOM 843 C CA . ASN A 1 104 ? -1.759 10.212 -6.005 1.00 84.06 104 ASN A CA 1
ATOM 844 C C . ASN A 1 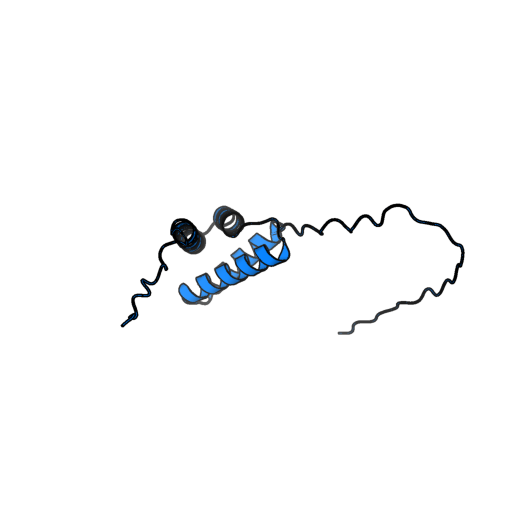104 ? -2.269 10.871 -7.291 1.00 84.06 104 ASN A C 1
ATOM 846 O O . ASN A 1 104 ? -1.502 11.573 -7.941 1.00 84.06 104 ASN A O 1
ATOM 850 N N . LEU A 1 105 ? -3.543 10.685 -7.644 1.00 84.44 105 LEU A N 1
ATOM 851 C CA . LEU A 1 105 ? -4.151 11.344 -8.802 1.00 84.44 105 LEU A CA 1
ATOM 852 C C . LEU A 1 105 ? -4.203 12.866 -8.620 1.00 84.44 105 LEU A C 1
ATOM 854 O O . LEU A 1 105 ? -3.760 13.590 -9.503 1.00 84.44 105 LEU A O 1
ATOM 858 N N . ARG A 1 106 ? -4.629 13.357 -7.448 1.00 83.94 106 ARG A N 1
ATOM 859 C CA . ARG A 1 106 ? -4.659 14.803 -7.152 1.00 83.94 106 ARG A CA 1
ATOM 860 C C . ARG A 1 106 ? -3.275 15.454 -7.185 1.00 83.94 106 ARG A C 1
ATOM 862 O O . ARG A 1 106 ? -3.157 16.594 -7.609 1.00 83.94 106 ARG A O 1
ATOM 869 N N . ARG A 1 107 ? -2.223 14.749 -6.749 1.00 77.81 107 ARG A N 1
ATOM 870 C CA . ARG A 1 107 ? -0.842 15.265 -6.839 1.00 77.81 107 ARG A CA 1
ATOM 871 C C . ARG A 1 107 ? -0.327 15.353 -8.272 1.00 77.81 107 ARG A C 1
ATOM 873 O O . ARG A 1 107 ? 0.519 16.196 -8.526 1.00 77.81 107 ARG A O 1
ATOM 880 N N . MET A 1 108 ? -0.796 14.490 -9.172 1.00 67.69 108 MET A N 1
ATOM 881 C CA . MET A 1 108 ? -0.441 14.566 -10.594 1.00 67.69 108 MET A CA 1
ATOM 882 C C . MET A 1 108 ? -1.189 15.692 -11.318 1.00 67.69 108 MET A C 1
ATOM 884 O O . MET A 1 108 ? -0.686 16.207 -12.308 1.00 67.69 108 MET A O 1
ATOM 888 N N . ASP A 1 109 ? -2.369 16.068 -10.819 1.00 63.75 109 ASP A N 1
ATOM 889 C CA . ASP A 1 109 ? -3.215 17.128 -11.380 1.00 63.75 109 ASP A CA 1
ATOM 890 C C . ASP A 1 109 ? -2.763 18.545 -10.975 1.00 63.75 109 ASP A C 1
ATOM 892 O O . ASP A 1 109 ? -3.162 19.531 -11.584 1.00 63.75 109 ASP A O 1
ATOM 896 N N . GLN A 1 110 ? -1.891 18.672 -9.966 1.00 57.72 110 GLN A N 1
ATOM 897 C CA . GLN A 1 110 ? -1.245 19.947 -9.655 1.00 57.72 110 GLN A CA 1
ATOM 898 C C . GLN A 1 110 ? -0.115 20.208 -10.662 1.00 57.72 110 GLN A C 1
ATOM 900 O O . GLN A 1 110 ? 0.895 19.497 -10.631 1.00 57.72 110 GLN A O 1
ATOM 905 N N . PRO A 1 111 ? -0.231 21.222 -11.543 1.00 51.91 111 PRO A N 1
ATOM 906 C CA . PRO A 1 111 ? 0.846 21.554 -12.456 1.00 51.91 111 PRO A CA 1
ATOM 907 C C . PRO A 1 111 ? 2.060 21.986 -11.635 1.00 51.91 111 PRO A C 1
ATOM 909 O O . PRO A 1 111 ? 1.963 22.841 -10.753 1.00 51.91 111 PRO A O 1
ATOM 912 N N . ALA A 1 112 ? 3.225 21.435 -11.966 1.00 56.94 112 ALA A N 1
ATOM 913 C CA . ALA A 1 112 ? 4.523 21.759 -11.372 1.00 56.94 112 ALA A CA 1
ATOM 914 C C . ALA A 1 112 ? 4.947 23.248 -11.511 1.00 56.94 112 ALA A C 1
ATOM 916 O O . ALA A 1 112 ? 6.076 23.594 -11.187 1.00 56.94 112 ALA A O 1
ATOM 917 N N . GLY A 1 113 ? 4.060 24.132 -11.987 1.00 54.09 113 GLY A N 1
ATOM 918 C CA . GLY A 1 113 ? 4.300 25.550 -12.259 1.00 54.09 113 GLY A CA 1
ATOM 919 C C . GLY A 1 113 ? 3.916 26.530 -11.143 1.00 54.09 113 GLY A C 1
ATOM 920 O O . GLY A 1 113 ? 4.101 27.726 -11.325 1.00 54.09 113 GLY A O 1
ATOM 921 N N . MET A 1 114 ? 3.408 26.081 -9.990 1.00 48.22 114 MET A N 1
ATOM 922 C CA . MET A 1 114 ? 3.041 26.972 -8.867 1.00 48.22 114 MET A CA 1
ATOM 923 C C . MET A 1 114 ? 4.122 27.065 -7.773 1.00 48.22 114 MET A C 1
ATOM 925 O O . MET A 1 114 ? 3.828 27.193 -6.589 1.00 48.22 114 MET A O 1
ATOM 929 N N . MET A 1 115 ? 5.392 27.012 -8.172 1.00 49.56 115 MET A N 1
ATOM 930 C CA . MET A 1 115 ? 6.518 27.518 -7.377 1.00 49.56 115 MET A CA 1
ATOM 931 C C . MET A 1 115 ? 7.393 28.425 -8.252 1.00 49.56 115 MET A C 1
ATOM 933 O O . MET A 1 115 ? 8.596 28.229 -8.369 1.00 49.56 115 MET A O 1
ATOM 937 N N . ALA A 1 116 ? 6.778 29.413 -8.905 1.00 50.97 116 ALA A N 1
ATOM 938 C CA . ALA A 1 116 ? 7.495 30.608 -9.332 1.00 50.97 116 ALA A CA 1
ATOM 939 C C . ALA A 1 116 ? 7.448 31.598 -8.163 1.00 50.97 116 ALA A C 1
ATOM 941 O O . ALA A 1 116 ? 6.449 32.278 -7.935 1.00 50.97 116 ALA A O 1
ATOM 942 N N . GLN A 1 117 ? 8.515 31.592 -7.373 1.00 53.44 117 GLN A N 1
ATOM 943 C CA . GLN A 1 117 ? 8.827 32.638 -6.410 1.00 53.44 117 GLN A CA 1
ATOM 944 C C . GLN A 1 117 ? 8.987 33.957 -7.186 1.00 53.44 117 GLN A C 1
ATOM 946 O O . GLN A 1 117 ? 9.781 33.989 -8.128 1.00 53.44 117 GLN A O 1
ATOM 951 N N . PRO A 1 118 ? 8.248 35.036 -6.871 1.00 49.16 118 PRO A N 1
ATOM 952 C CA . PRO A 1 118 ? 8.598 36.341 -7.396 1.00 49.16 118 PRO A CA 1
ATOM 953 C C . PRO A 1 118 ? 9.834 36.823 -6.632 1.00 49.16 118 PRO A C 1
ATOM 955 O O . PRO A 1 118 ? 9.724 37.388 -5.545 1.00 49.16 118 PRO A O 1
ATOM 958 N N . ASP A 1 119 ? 11.011 36.560 -7.199 1.00 54.38 119 ASP A N 1
ATOM 959 C CA . ASP A 1 119 ? 12.231 37.288 -6.864 1.00 54.38 119 ASP A CA 1
ATOM 960 C C . ASP A 1 119 ? 12.043 38.734 -7.328 1.00 54.38 119 ASP A C 1
ATOM 962 O O . ASP A 1 119 ? 12.273 39.086 -8.482 1.00 54.38 119 ASP A O 1
ATOM 966 N N . TRP A 1 120 ? 11.593 39.578 -6.407 1.00 50.69 120 TRP A N 1
ATOM 967 C CA . TRP A 1 120 ? 11.788 41.017 -6.494 1.00 50.69 120 TRP A CA 1
ATOM 968 C C . TRP A 1 120 ? 12.617 41.451 -5.289 1.00 50.69 120 TRP A C 1
ATOM 970 O O . TRP A 1 120 ? 12.087 41.956 -4.303 1.00 50.69 120 TRP A O 1
ATOM 980 N N . GLN A 1 121 ? 13.932 41.243 -5.381 1.00 50.66 121 GLN A N 1
ATOM 981 C CA . GLN A 1 121 ? 14.897 42.092 -4.689 1.00 50.66 121 GLN A CA 1
ATOM 982 C C . GLN A 1 121 ? 15.585 43.003 -5.710 1.00 50.66 121 GLN A C 1
ATOM 984 O O . GLN A 1 121 ? 16.282 42.543 -6.606 1.00 50.66 121 GLN A O 1
ATOM 989 N N . GLU A 1 122 ? 15.281 44.291 -5.540 1.00 50.84 122 GLU A N 1
ATOM 990 C CA . GLU A 1 122 ? 16.121 45.487 -5.675 1.00 50.84 122 GLU A CA 1
ATOM 991 C C . GLU A 1 122 ? 17.153 45.583 -6.808 1.00 50.84 122 GLU A C 1
ATOM 993 O O . GLU A 1 122 ? 18.119 44.830 -6.911 1.00 50.84 122 GLU A O 1
ATOM 998 N N . SER A 1 123 ? 17.047 46.677 -7.566 1.00 49.88 123 SER A N 1
ATOM 999 C CA . SER A 1 123 ? 18.210 47.341 -8.151 1.00 49.88 123 SER A CA 1
ATOM 1000 C C . SER A 1 123 ? 18.008 48.860 -8.156 1.00 49.88 123 SER A C 1
ATOM 1002 O O . SER A 1 123 ? 17.249 49.370 -8.974 1.00 49.88 123 SER A O 1
ATOM 1004 N N . VAL A 1 124 ? 18.754 49.488 -7.233 1.00 51.38 124 VAL A N 1
ATOM 1005 C CA . VAL A 1 124 ? 19.312 50.861 -7.168 1.00 51.38 124 VAL A CA 1
ATOM 1006 C C . VAL A 1 124 ? 18.355 52.048 -7.064 1.00 51.38 124 VAL A C 1
ATOM 1008 O O . VAL A 1 124 ? 17.675 52.383 -8.054 1.00 51.38 124 VAL A O 1
#

Secondary structure (DSSP, 8-state):
---------------------------------HHHHHHHHHHHHHHHHTT--HHHHHHHHHHHHHHHHHHHSS--HHHHHHHHHHT---HHHHHHHHHHHHHHHHHHHS-TTS----------